Protein AF-A0A2G6PNY5-F1 (afdb_monomer)

Solvent-accessible surface area (backbone atoms only — not comparable to full-atom values): 5802 Å² total; per-residue (Å²): 132,73,42,40,84,68,61,80,79,79,86,78,82,91,45,68,38,98,87,72,46,75,49,80,64,41,85,72,45,71,56,76,54,90,47,68,38,48,81,36,48,38,33,32,37,40,56,40,100,84,73,51,72,46,80,49,76,49,76,50,75,43,76,65,81,76,75,84,81,82,76,76,85,76,84,73,79,89,76,77,75,81,77,78,128

pLDDT: mean 80.54, std 13.54, range [48.22, 96.31]

Nearest PDB structures (foldseek):
  2n6f-assembly1_A  TM=5.251E-01  e=1.465E-01  Homo sapiens
  8voh-assembly1_B  TM=4.905E-01  e=1.032E+00  Homo sapiens
  4lso-assembly1_A  TM=4.110E-01  e=1.634E+00  Bartonella quintana JK 31
  4mei-assembly1_A-2  TM=3.709E-01  e=1.941E+00  Bartonella tribocorum CIP 105476

Secondary structure (DSSP, 8-state):
--SGGGPPPPPPPP-B-TTSPBP-PEEEE----SSSSEEEEEEEEEE-TT--EEEEEEEEEEPP-PPP------SS-TT------

Mean predicted aligned error: 11.15 Å

Foldseek 3Di:
DQLQVVDDDDDDDFDAAPVRDTWDWDWDDWARDPDQWDKTKTWTWTAHPVGDIDIDMDIDTGDDPDDDDDDDPPPDPPDPPPPDD

Structure (mmCIF, N/CA/C/O backbone):
data_AF-A0A2G6PNY5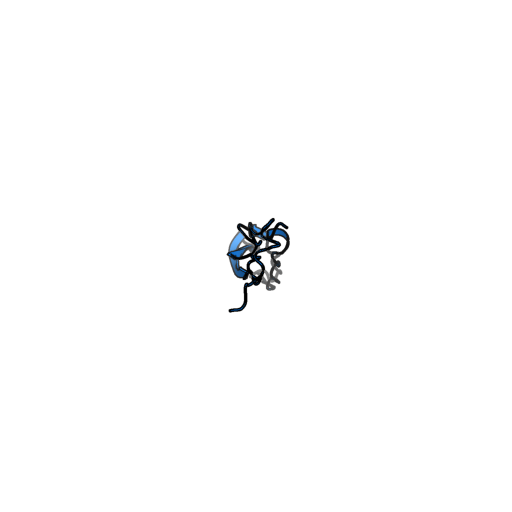-F1
#
_entry.id   AF-A0A2G6PNY5-F1
#
loop_
_atom_site.group_PDB
_atom_site.id
_atom_site.type_symbol
_atom_site.label_atom_id
_atom_site.label_alt_id
_atom_site.label_comp_id
_atom_site.label_asym_id
_atom_site.label_entity_id
_atom_site.label_seq_id
_atom_site.pdbx_PDB_ins_code
_atom_site.Cartn_x
_atom_site.Cartn_y
_atom_site.Cartn_z
_atom_site.occupancy
_atom_site.B_iso_or_equiv
_atom_site.auth_seq_id
_atom_site.auth_comp_id
_atom_site.auth_asym_id
_atom_site.auth_atom_id
_atom_site.pdbx_PDB_model_num
ATOM 1 N N . MET A 1 1 ? -5.794 -5.389 21.792 1.00 51.09 1 MET A N 1
ATOM 2 C CA . MET A 1 1 ? -5.488 -6.020 20.494 1.00 51.09 1 MET A CA 1
ATOM 3 C C . MET A 1 1 ? -5.118 -4.888 19.567 1.00 51.09 1 MET A C 1
ATOM 5 O O . MET A 1 1 ? -5.959 -4.022 19.377 1.00 51.09 1 MET A O 1
ATOM 9 N N . ASP A 1 2 ? -3.866 -4.827 19.122 1.00 60.47 2 ASP A N 1
ATOM 10 C CA . ASP A 1 2 ? -3.453 -3.834 18.131 1.00 60.47 2 ASP A CA 1
ATOM 11 C C . ASP A 1 2 ? -4.029 -4.253 16.773 1.00 60.47 2 ASP A C 1
ATOM 13 O O . ASP A 1 2 ? -3.922 -5.408 16.358 1.00 60.47 2 ASP A O 1
ATOM 17 N N . CYS A 1 3 ? -4.738 -3.341 16.126 1.00 65.94 3 CYS A N 1
ATOM 18 C CA . CYS A 1 3 ? -5.403 -3.594 14.857 1.00 65.94 3 CYS A CA 1
ATOM 19 C C . CYS A 1 3 ? -4.423 -3.418 13.684 1.00 65.94 3 CYS A C 1
ATOM 21 O O . CYS A 1 3 ? -4.730 -3.836 12.570 1.00 65.94 3 CYS A O 1
ATOM 23 N N . ALA A 1 4 ? -3.225 -2.871 13.938 1.00 64.69 4 ALA A N 1
ATOM 24 C CA . ALA A 1 4 ? -2.158 -2.737 12.949 1.00 64.69 4 ALA A CA 1
ATOM 25 C C . ALA A 1 4 ? -1.645 -4.112 12.517 1.00 64.69 4 ALA A C 1
ATOM 27 O O . ALA A 1 4 ? -1.427 -4.346 11.332 1.00 64.69 4 ALA A O 1
ATOM 28 N N . ASP A 1 5 ? -1.566 -5.058 13.454 1.00 66.38 5 ASP A N 1
ATOM 29 C CA . ASP A 1 5 ? -1.155 -6.440 13.183 1.00 66.38 5 ASP A CA 1
ATOM 30 C C . ASP A 1 5 ? -2.217 -7.242 12.411 1.00 66.38 5 ASP A C 1
ATOM 32 O O . ASP A 1 5 ? -1.942 -8.326 11.898 1.00 66.38 5 ASP A O 1
ATOM 36 N N . LYS A 1 6 ? -3.450 -6.725 12.327 1.00 6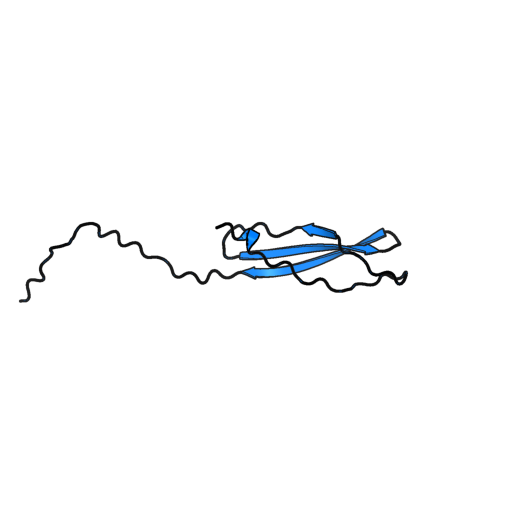7.75 6 LYS A N 1
ATOM 37 C CA . LYS A 1 6 ? -4.529 -7.289 11.502 1.00 67.75 6 LYS A CA 1
ATOM 38 C C . LYS A 1 6 ? -4.550 -6.714 10.086 1.00 67.75 6 LYS A C 1
ATOM 40 O O . LYS A 1 6 ? -5.330 -7.205 9.270 1.00 67.75 6 LYS A O 1
ATOM 45 N N . ALA A 1 7 ? -3.740 -5.696 9.783 1.00 76.81 7 ALA A N 1
ATOM 46 C CA . ALA A 1 7 ? -3.678 -5.132 8.445 1.00 76.81 7 ALA A CA 1
ATOM 47 C C . ALA A 1 7 ? -3.208 -6.203 7.451 1.00 76.81 7 ALA A C 1
ATOM 49 O O . ALA A 1 7 ? -2.125 -6.776 7.577 1.00 76.81 7 ALA A O 1
ATOM 50 N N . VAL A 1 8 ? -4.027 -6.468 6.437 1.00 83.06 8 VAL A N 1
ATOM 51 C CA . VAL A 1 8 ? -3.691 -7.418 5.379 1.00 83.06 8 VAL A CA 1
ATOM 52 C C . VAL A 1 8 ? -2.751 -6.726 4.396 1.00 83.06 8 VAL A C 1
ATOM 54 O O . VAL A 1 8 ? -3.053 -5.637 3.896 1.00 83.06 8 VAL A O 1
ATOM 57 N N . LYS A 1 9 ? -1.596 -7.347 4.138 1.00 85.69 9 LYS A N 1
ATOM 58 C CA . LYS A 1 9 ? -0.669 -6.913 3.088 1.00 85.69 9 LYS A CA 1
ATOM 59 C C . LYS A 1 9 ? -1.264 -7.282 1.720 1.00 85.69 9 LYS A C 1
ATOM 61 O O . LYS A 1 9 ? -1.644 -8.441 1.547 1.00 85.69 9 LYS A O 1
ATOM 66 N N . PRO A 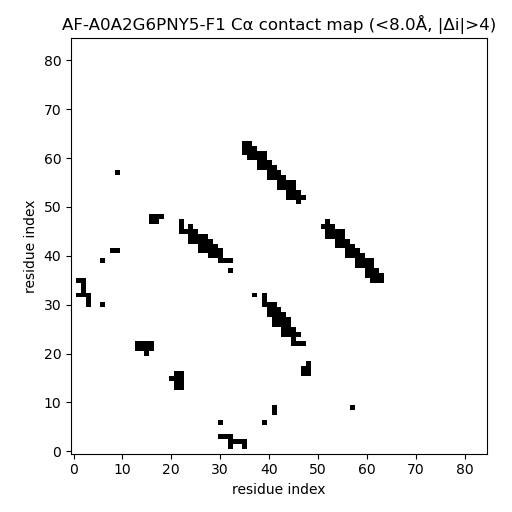1 10 ? -1.348 -6.349 0.757 1.00 87.69 10 PRO A N 1
ATOM 67 C CA . PRO A 1 10 ? -1.880 -6.652 -0.566 1.00 87.69 10 PRO A CA 1
ATOM 68 C C . PRO A 1 10 ? -0.955 -7.590 -1.348 1.00 87.69 10 PRO A C 1
ATOM 70 O O . PRO A 1 10 ? 0.266 -7.582 -1.166 1.00 87.69 10 PRO A O 1
ATOM 73 N N . THR A 1 11 ? -1.542 -8.371 -2.256 1.00 91.44 11 THR A N 1
ATOM 74 C CA . THR A 1 11 ? -0.792 -9.069 -3.305 1.00 91.44 11 THR A CA 1
ATOM 75 C C . THR A 1 11 ? -0.320 -8.041 -4.324 1.00 91.44 11 THR A C 1
ATOM 77 O O . THR A 1 11 ? -1.125 -7.273 -4.851 1.00 91.44 11 THR A O 1
ATOM 80 N N . LEU A 1 12 ? 0.986 -8.007 -4.573 1.00 91.31 12 LEU A N 1
ATOM 81 C CA . LEU A 1 12 ? 1.594 -7.046 -5.485 1.00 91.31 12 LEU A CA 1
ATOM 82 C C . LEU A 1 12 ? 1.470 -7.533 -6.932 1.00 91.31 12 LEU A C 1
ATOM 84 O O . LEU A 1 12 ? 1.603 -8.736 -7.167 1.00 91.31 12 LEU A O 1
ATOM 88 N N . PRO A 1 13 ? 1.214 -6.631 -7.894 1.00 89.81 13 PRO A N 1
ATOM 89 C CA . PRO A 1 13 ? 1.299 -6.973 -9.304 1.00 89.81 13 PRO A CA 1
ATOM 90 C C . PRO A 1 13 ? 2.752 -7.258 -9.705 1.00 89.81 13 PRO A C 1
ATOM 92 O O . PRO A 1 13 ? 3.680 -6.614 -9.218 1.00 89.81 13 PRO A O 1
ATOM 95 N N . THR A 1 14 ? 2.936 -8.184 -10.644 1.00 91.81 14 THR A N 1
ATOM 96 C CA . THR A 1 14 ? 4.208 -8.337 -11.355 1.00 91.81 14 THR A CA 1
ATOM 97 C C . THR A 1 14 ? 4.358 -7.178 -12.333 1.00 91.81 14 THR A C 1
ATOM 99 O O . THR A 1 14 ? 3.498 -6.966 -13.191 1.00 91.81 14 THR A O 1
ATOM 102 N N . VAL A 1 15 ? 5.440 -6.418 -12.184 1.00 90.50 15 VAL A N 1
ATOM 103 C CA . VAL A 1 15 ? 5.788 -5.302 -13.065 1.00 90.50 15 VAL A CA 1
ATOM 104 C C . VAL A 1 15 ? 7.143 -5.607 -13.685 1.00 90.50 15 VAL A C 1
ATOM 106 O O . VAL A 1 15 ? 8.121 -5.798 -12.966 1.00 90.50 15 VAL A O 1
ATOM 109 N N . ASN A 1 16 ? 7.199 -5.660 -15.013 1.00 91.81 16 ASN A N 1
ATOM 110 C CA . ASN A 1 16 ? 8.447 -5.784 -15.758 1.00 91.81 16 ASN A CA 1
ATOM 111 C C . ASN A 1 16 ? 8.928 -4.398 -16.196 1.00 91.81 16 ASN A C 1
ATOM 113 O O . ASN A 1 16 ? 8.122 -3.560 -16.606 1.00 91.81 16 ASN A O 1
ATOM 117 N N . ASP A 1 17 ? 10.233 -4.166 -16.114 1.00 89.25 17 ASP A N 1
ATOM 118 C CA . ASP A 1 17 ? 10.861 -2.951 -16.620 1.00 89.25 17 ASP A CA 1
ATOM 119 C C . ASP A 1 17 ? 11.065 -2.995 -18.147 1.00 89.25 17 ASP A C 1
ATOM 121 O O . ASP A 1 17 ? 10.843 -4.006 -18.822 1.00 89.25 17 ASP A O 1
ATOM 125 N N . ALA A 1 18 ? 11.528 -1.875 -18.707 1.00 88.75 18 ALA A N 1
ATOM 126 C CA . ALA A 1 18 ? 11.893 -1.782 -20.119 1.00 88.75 18 ALA A CA 1
ATOM 127 C C . ALA A 1 18 ? 13.136 -2.622 -20.490 1.00 88.75 18 ALA A C 1
ATOM 129 O O . ALA A 1 18 ? 13.362 -2.883 -21.671 1.00 88.75 18 ALA A O 1
ATOM 130 N N . CYS A 1 19 ? 13.927 -3.057 -19.504 1.00 89.44 19 CYS A N 1
ATOM 131 C CA . CYS A 1 19 ? 15.048 -3.981 -19.675 1.00 89.44 19 CYS A CA 1
ATOM 132 C C . CYS A 1 19 ? 14.594 -5.457 -19.740 1.00 89.44 19 CYS A C 1
ATOM 134 O O . CYS A 1 19 ? 15.414 -6.332 -20.018 1.00 89.44 19 CYS A O 1
ATOM 136 N N . GLY A 1 20 ? 13.304 -5.739 -19.523 1.00 89.12 20 GLY A N 1
ATOM 137 C CA . GLY A 1 20 ? 12.734 -7.086 -19.494 1.00 89.12 20 GLY A CA 1
ATOM 138 C C . GLY A 1 20 ? 12.881 -7.805 -18.149 1.00 89.12 20 GLY A C 1
ATOM 139 O O . GLY A 1 20 ? 12.518 -8.977 -18.051 1.00 89.12 20 GLY A O 1
ATOM 140 N N . ASN A 1 21 ? 13.378 -7.131 -17.111 1.00 90.19 21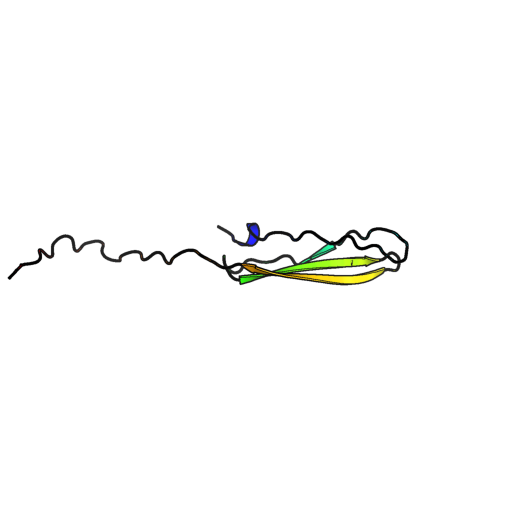 ASN A N 1
ATOM 141 C CA . ASN A 1 21 ? 13.520 -7.694 -15.772 1.00 90.19 21 ASN A CA 1
ATOM 142 C C . ASN A 1 21 ? 12.247 -7.472 -14.955 1.00 90.19 21 ASN A C 1
ATOM 144 O O . ASN A 1 21 ? 11.579 -6.448 -15.076 1.00 90.19 21 ASN A O 1
ATOM 148 N N . GLU A 1 22 ? 11.911 -8.427 -14.092 1.00 92.06 22 GLU A N 1
ATOM 149 C CA . GLU A 1 22 ? 10.850 -8.237 -13.103 1.00 92.06 22 GLU A CA 1
ATOM 150 C C . GLU A 1 22 ? 11.348 -7.338 -11.961 1.00 92.06 22 GLU A C 1
ATOM 152 O O . GLU A 1 22 ? 12.394 -7.595 -11.359 1.00 92.06 22 GLU A O 1
ATOM 157 N N . ILE A 1 23 ? 10.597 -6.279 -11.659 1.00 93.12 23 ILE A N 1
ATOM 158 C CA . ILE A 1 23 ? 10.923 -5.331 -10.596 1.00 93.12 23 ILE A CA 1
ATOM 159 C C . ILE A 1 23 ? 10.459 -5.907 -9.260 1.00 93.12 23 ILE A C 1
ATOM 161 O O . ILE A 1 23 ? 9.290 -6.250 -9.091 1.00 93.12 23 ILE A O 1
ATOM 165 N N . THR A 1 24 ? 11.361 -5.945 -8.276 1.00 92.81 24 THR A N 1
ATOM 166 C CA . THR A 1 24 ? 10.994 -6.252 -6.888 1.00 92.81 24 THR A CA 1
ATOM 167 C C . THR A 1 24 ? 10.604 -4.963 -6.152 1.00 92.81 24 THR A C 1
ATOM 169 O O . THR A 1 24 ? 11.493 -4.184 -5.791 1.00 92.81 24 THR A O 1
ATOM 172 N N . PRO A 1 25 ? 9.307 -4.718 -5.889 1.00 92.94 25 PRO A N 1
ATOM 173 C CA . PRO A 1 25 ? 8.858 -3.508 -5.206 1.00 92.94 25 PRO A CA 1
ATOM 174 C C . PRO A 1 25 ? 9.388 -3.403 -3.776 1.00 92.94 25 PRO A C 1
ATOM 176 O O . PRO A 1 25 ? 9.366 -4.367 -3.007 1.00 92.94 25 PRO A O 1
ATOM 179 N N . GLN A 1 26 ? 9.784 -2.192 -3.394 1.00 93.56 26 GLN A N 1
ATOM 180 C CA . GLN A 1 26 ? 10.235 -1.866 -2.046 1.00 93.56 26 GLN A CA 1
ATOM 181 C C . GLN A 1 26 ? 9.088 -1.286 -1.221 1.00 93.56 26 GLN A C 1
ATOM 183 O O . GLN A 1 26 ? 8.354 -0.413 -1.678 1.00 93.56 26 GLN A O 1
ATOM 188 N N . LEU A 1 27 ? 8.915 -1.767 0.012 1.00 93.56 27 LEU A N 1
ATOM 189 C CA . LEU A 1 27 ? 7.907 -1.221 0.920 1.00 93.56 27 LEU A CA 1
ATOM 190 C C . LEU A 1 27 ? 8.337 0.174 1.389 1.00 93.56 27 LEU A C 1
ATOM 192 O O . LEU A 1 27 ? 9.344 0.307 2.081 1.00 93.56 27 LEU A O 1
ATOM 196 N N . LYS A 1 28 ? 7.533 1.189 1.074 1.00 93.19 28 LYS A N 1
ATOM 197 C CA . LYS A 1 28 ? 7.764 2.579 1.482 1.00 93.19 28 LYS A CA 1
ATOM 198 C C . LYS A 1 28 ? 6.988 2.943 2.740 1.00 93.19 28 LYS A C 1
ATOM 200 O O . LYS A 1 28 ? 7.521 3.573 3.650 1.00 93.19 28 LYS A O 1
ATOM 205 N N . THR A 1 29 ? 5.719 2.554 2.816 1.00 90.44 29 THR A N 1
ATOM 206 C CA . THR A 1 29 ? 4.856 2.872 3.961 1.00 90.44 29 THR A CA 1
ATOM 207 C C . THR A 1 29 ? 3.895 1.727 4.236 1.00 90.44 29 THR A C 1
ATOM 209 O O . THR A 1 29 ? 3.372 1.105 3.310 1.00 90.44 29 THR A O 1
ATOM 212 N N . LYS A 1 30 ? 3.679 1.450 5.525 1.00 88.00 30 LYS A N 1
ATOM 213 C CA . LYS A 1 30 ? 2.679 0.498 6.013 1.00 88.00 30 LYS A CA 1
ATOM 214 C C . LYS A 1 30 ? 1.638 1.224 6.872 1.00 88.00 30 LYS A C 1
ATOM 216 O O . LYS A 1 30 ? 1.997 2.224 7.501 1.00 88.00 30 LYS A O 1
ATOM 221 N N . PRO A 1 31 ? 0.408 0.698 6.977 1.00 83.38 31 PRO A N 1
ATOM 222 C CA . PRO A 1 31 ? -0.612 1.288 7.828 1.00 83.38 31 PRO A CA 1
ATOM 223 C C . PRO A 1 31 ? -0.171 1.308 9.297 1.00 83.38 31 PRO A C 1
ATOM 225 O O . PRO A 1 31 ? 0.356 0.319 9.813 1.00 83.38 31 PRO A O 1
ATOM 228 N N . THR A 1 32 ? -0.430 2.416 9.985 1.00 73.88 32 THR A N 1
ATOM 229 C CA . THR A 1 32 ? -0.415 2.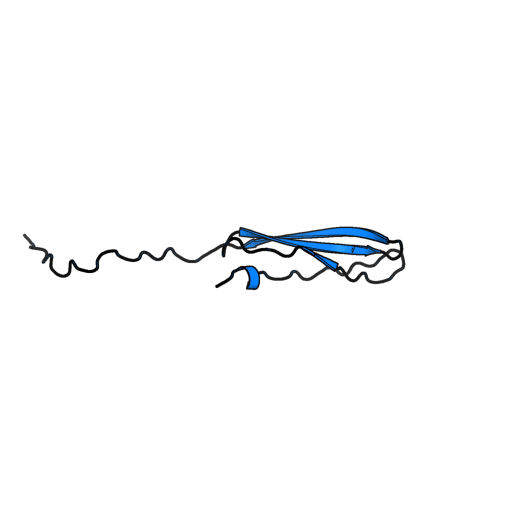502 11.448 1.00 73.88 32 THR A CA 1
ATOM 230 C C . THR A 1 32 ? -1.866 2.489 11.912 1.00 73.88 32 THR A C 1
ATOM 232 O O . THR A 1 32 ? -2.640 3.384 11.575 1.00 73.88 32 THR A O 1
ATOM 235 N N . ALA A 1 33 ? -2.298 1.448 12.626 1.00 62.47 33 ALA A N 1
ATOM 236 C CA . ALA A 1 33 ? -3.691 1.407 13.054 1.00 62.47 33 ALA A CA 1
ATOM 237 C C . ALA A 1 33 ? -3.945 2.459 14.135 1.00 62.47 33 ALA A C 1
ATOM 239 O O . ALA A 1 33 ? -3.428 2.362 15.244 1.00 62.47 33 ALA A O 1
ATOM 240 N N . ALA A 1 34 ? -4.780 3.445 13.817 1.00 55.56 34 ALA A N 1
ATOM 241 C CA . ALA A 1 34 ? -5.310 4.379 14.806 1.00 55.56 34 ALA A CA 1
ATOM 242 C C . ALA A 1 34 ? -6.488 3.769 15.601 1.00 55.56 34 ALA A C 1
ATOM 244 O O . ALA A 1 34 ? -6.741 4.155 16.739 1.00 55.56 34 ALA A O 1
ATOM 245 N N . SER A 1 35 ? -7.187 2.785 15.022 1.00 60.31 35 SER A N 1
ATOM 246 C CA . SER A 1 35 ? -8.321 2.065 15.615 1.00 60.31 35 SER A CA 1
ATOM 247 C C . SER A 1 35 ? -8.617 0.784 14.818 1.00 60.31 35 SER A C 1
ATOM 249 O O . SER A 1 35 ? -8.171 0.640 13.682 1.00 60.31 35 SER A O 1
ATOM 251 N N . CYS A 1 36 ? -9.389 -0.155 15.381 1.00 68.31 36 CYS A N 1
ATOM 252 C CA . CYS A 1 36 ? -9.861 -1.359 14.663 1.00 68.31 36 CYS A CA 1
ATOM 253 C C . CYS A 1 36 ? -10.848 -1.065 13.526 1.00 68.31 36 CYS A C 1
ATOM 255 O O . CYS A 1 36 ? -11.268 -1.988 12.836 1.00 68.31 36 CYS A O 1
ATOM 257 N N . GLY A 1 37 ? -11.172 0.208 13.310 1.00 72.25 37 GLY A N 1
ATOM 258 C CA . GLY A 1 37 ? -11.740 0.712 12.073 1.00 72.25 37 GLY A CA 1
ATOM 259 C C . GLY A 1 37 ? -10.923 1.891 11.547 1.00 72.25 37 GLY A C 1
ATOM 260 O O . GLY A 1 37 ? -10.294 2.607 12.329 1.00 72.25 37 GLY A O 1
ATOM 261 N N . GLY A 1 38 ? -10.925 2.092 10.233 1.00 78.56 38 GLY A N 1
ATOM 262 C CA . GLY A 1 38 ? -10.251 3.211 9.574 1.00 78.56 38 GLY A CA 1
ATOM 263 C C . GLY A 1 38 ? -9.649 2.861 8.215 1.00 78.56 38 GLY A C 1
ATOM 264 O O . GLY A 1 38 ? -9.711 1.721 7.754 1.00 78.56 38 GLY A O 1
ATOM 265 N N . THR A 1 39 ? -9.076 3.871 7.565 1.00 84.56 39 THR A N 1
ATOM 266 C CA . THR A 1 39 ? -8.392 3.729 6.276 1.00 84.56 39 THR A CA 1
ATOM 267 C C . THR A 1 39 ? -6.988 3.169 6.479 1.00 84.56 39 THR A C 1
ATOM 269 O O . THR A 1 39 ? -6.199 3.714 7.245 1.00 84.56 39 THR A O 1
ATOM 272 N N . MET A 1 40 ? -6.678 2.095 5.763 1.00 86.31 40 MET A N 1
ATOM 273 C CA . MET A 1 40 ? -5.370 1.459 5.704 1.00 86.31 40 MET A CA 1
ATOM 274 C C . MET A 1 40 ? -4.728 1.773 4.356 1.00 86.31 40 MET A C 1
ATOM 276 O O . MET A 1 40 ? -5.355 1.583 3.314 1.00 86.31 40 MET A O 1
ATOM 280 N N . GLU A 1 41 ? -3.475 2.215 4.371 1.00 89.56 41 GLU A N 1
ATOM 281 C CA . GLU A 1 41 ? -2.716 2.547 3.166 1.00 89.56 41 GLU A CA 1
ATOM 282 C C . GLU A 1 41 ? -1.373 1.814 3.146 1.00 89.56 41 GLU A C 1
ATOM 284 O O . GLU A 1 41 ? -0.595 1.868 4.101 1.00 89.56 41 GLU A O 1
ATOM 289 N N . TRP A 1 42 ? -1.105 1.131 2.035 1.00 91.31 42 TRP A N 1
ATOM 290 C CA . TRP A 1 42 ? 0.195 0.556 1.721 1.00 91.31 42 TRP A CA 1
ATOM 291 C C . TRP A 1 42 ? 0.801 1.281 0.530 1.00 91.31 42 TRP A C 1
ATOM 293 O O . TRP A 1 42 ? 0.139 1.424 -0.496 1.00 91.31 42 TRP A O 1
ATOM 303 N N . VAL A 1 43 ? 2.070 1.670 0.644 1.00 94.44 43 VAL A N 1
ATOM 304 C CA . VAL A 1 43 ? 2.810 2.307 -0.450 1.00 94.44 43 VAL A CA 1
ATOM 305 C C . VAL A 1 43 ? 4.047 1.484 -0.765 1.00 94.44 43 VAL A C 1
ATOM 307 O O . VAL A 1 43 ? 4.843 1.178 0.130 1.00 94.44 43 VAL A O 1
ATOM 310 N N . PHE A 1 44 ? 4.206 1.142 -2.039 1.00 95.94 44 PHE A N 1
ATOM 311 C CA . PHE A 1 44 ? 5.355 0.422 -2.575 1.00 95.94 44 PHE A CA 1
ATOM 312 C C . PHE A 1 44 ? 6.019 1.238 -3.676 1.00 95.94 44 PHE A C 1
ATOM 314 O O . PHE A 1 44 ? 5.326 1.827 -4.495 1.00 95.94 44 PHE A O 1
ATOM 321 N N . THR A 1 45 ? 7.344 1.239 -3.728 1.00 96.31 45 THR A N 1
ATOM 322 C CA . THR A 1 45 ? 8.114 1.897 -4.786 1.00 96.31 45 THR A CA 1
ATOM 323 C C . THR A 1 45 ? 8.666 0.846 -5.739 1.00 96.31 45 THR A C 1
ATOM 325 O O . THR A 1 45 ? 9.305 -0.115 -5.308 1.00 96.31 45 THR A O 1
ATOM 328 N N . TYR A 1 46 ? 8.414 1.036 -7.029 1.00 94.12 46 TYR A N 1
ATOM 329 C CA . TYR A 1 46 ? 8.997 0.270 -8.124 1.00 94.12 46 TYR A CA 1
ATOM 330 C C . TYR A 1 46 ? 10.105 1.111 -8.743 1.00 94.12 46 TYR A C 1
ATOM 332 O O . TYR A 1 46 ? 9.844 2.241 -9.146 1.00 94.12 46 TYR A O 1
ATOM 340 N N . GLU A 1 47 ? 11.320 0.578 -8.797 1.00 94.44 47 GLU A N 1
ATOM 341 C CA . GLU A 1 47 ? 12.478 1.223 -9.416 1.00 94.44 47 GLU A CA 1
ATOM 342 C C . GLU A 1 47 ? 12.944 0.378 -10.603 1.00 94.44 47 GLU A C 1
ATOM 344 O O . GLU A 1 47 ? 13.070 -0.841 -10.476 1.00 94.44 47 GLU A O 1
ATOM 349 N N . ASP A 1 48 ? 13.137 1.011 -11.759 1.00 91.75 48 ASP A N 1
ATOM 350 C CA . ASP A 1 48 ? 13.606 0.344 -12.972 1.00 91.75 48 ASP A CA 1
ATOM 351 C C . ASP A 1 48 ? 15.144 0.299 -13.070 1.00 91.75 48 ASP A C 1
ATOM 353 O O . ASP A 1 48 ? 15.871 0.930 -12.302 1.00 91.75 48 ASP A O 1
ATOM 357 N N . CYS A 1 49 ? 15.654 -0.447 -14.054 1.00 89.19 49 CYS A N 1
ATOM 358 C CA . CYS A 1 49 ? 17.085 -0.570 -14.358 1.00 89.19 49 CYS A CA 1
ATOM 359 C C . CYS A 1 49 ? 17.799 0.756 -14.708 1.00 89.19 49 CYS A C 1
ATOM 361 O O . CYS A 1 49 ? 19.029 0.792 -14.750 1.00 89.19 49 CYS A O 1
ATOM 363 N N . ALA A 1 50 ? 17.049 1.820 -15.006 1.00 93.00 50 ALA A N 1
ATOM 364 C CA . ALA A 1 50 ? 17.548 3.157 -15.318 1.00 93.00 50 ALA A CA 1
ATOM 365 C C . ALA A 1 50 ? 17.359 4.138 -14.144 1.00 93.00 50 ALA A C 1
ATOM 367 O O . ALA A 1 50 ? 17.555 5.344 -14.314 1.00 93.00 50 ALA A O 1
ATOM 368 N N . ASN A 1 51 ? 17.020 3.624 -12.957 1.00 89.44 51 ASN A N 1
ATOM 369 C CA . ASN A 1 51 ? 16.735 4.365 -11.731 1.00 89.44 51 ASN A CA 1
ATOM 370 C C . ASN A 1 51 ? 15.523 5.310 -11.837 1.00 89.44 51 ASN A C 1
ATOM 372 O O . ASN A 1 51 ? 15.454 6.322 -11.133 1.00 89.44 51 ASN A O 1
ATOM 376 N N . HIS A 1 52 ? 14.544 5.015 -12.694 1.00 90.69 52 HIS A N 1
ATOM 377 C CA . HIS A 1 52 ? 13.239 5.662 -12.605 1.00 90.69 52 HIS A CA 1
ATOM 378 C C . HIS A 1 52 ? 12.389 4.969 -11.552 1.00 90.69 52 HIS A C 1
ATOM 380 O O . HIS A 1 52 ? 12.246 3.747 -11.553 1.00 90.69 52 HIS A O 1
ATOM 386 N N . SER A 1 53 ? 11.778 5.763 -10.677 1.00 93.81 53 SER A N 1
ATOM 387 C CA . SER A 1 53 ? 10.950 5.253 -9.589 1.00 93.81 53 SER A CA 1
ATOM 388 C C . SER A 1 53 ? 9.494 5.683 -9.741 1.00 93.81 53 SER A C 1
ATOM 390 O O . SER A 1 53 ? 9.206 6.836 -10.071 1.00 93.81 53 SER A O 1
ATOM 392 N N . HIS A 1 54 ? 8.568 4.777 -9.438 1.00 93.50 54 HIS A N 1
ATOM 393 C CA . HIS A 1 54 ? 7.146 5.081 -9.327 1.00 93.50 54 HIS A CA 1
ATOM 394 C C . HIS A 1 54 ? 6.540 4.439 -8.083 1.00 93.50 54 HIS A C 1
ATOM 396 O O . HIS A 1 54 ? 6.841 3.292 -7.748 1.00 93.50 54 HIS A O 1
ATOM 402 N N . ASP A 1 55 ? 5.664 5.179 -7.410 1.00 95.38 55 ASP A N 1
ATOM 403 C CA . ASP A 1 55 ? 4.962 4.687 -6.233 1.00 95.38 55 ASP A CA 1
ATOM 404 C C . ASP A 1 55 ? 3.618 4.073 -6.632 1.00 95.38 55 ASP A C 1
ATOM 406 O O . ASP A 1 55 ? 2.834 4.657 -7.376 1.00 95.38 55 ASP A O 1
ATOM 410 N N . TRP A 1 56 ? 3.334 2.901 -6.082 1.00 94.56 56 TRP A N 1
ATOM 411 C CA . TRP A 1 56 ? 2.046 2.235 -6.151 1.00 94.56 56 TRP A CA 1
ATOM 412 C C . TRP A 1 56 ? 1.399 2.252 -4.771 1.00 94.56 56 TRP A C 1
ATOM 414 O O . TRP A 1 56 ? 1.974 1.749 -3.798 1.00 94.56 56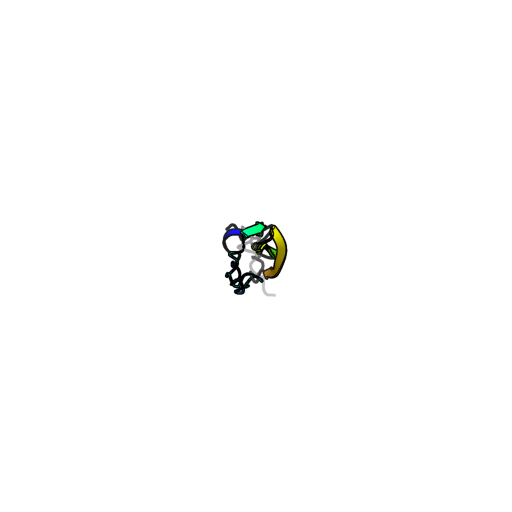 TRP A O 1
ATOM 424 N N . SER A 1 57 ? 0.200 2.822 -4.689 1.00 93.00 57 SER A N 1
ATOM 425 C CA . SER A 1 57 ? -0.588 2.879 -3.464 1.00 93.00 57 SER A CA 1
ATOM 426 C C . SER A 1 57 ? -1.760 1.902 -3.508 1.00 93.00 57 SER A C 1
ATOM 428 O O . SER A 1 57 ? -2.447 1.744 -4.518 1.00 93.00 57 SER A O 1
ATOM 430 N N . TYR A 1 58 ? -1.998 1.247 -2.374 1.00 91.44 58 TYR A N 1
ATOM 431 C CA . TYR A 1 58 ? -3.162 0.404 -2.146 1.00 91.44 58 TYR A CA 1
ATOM 432 C C . TYR A 1 58 ? -3.867 0.835 -0.868 1.00 91.44 58 TYR A C 1
ATOM 434 O O . TYR A 1 58 ? -3.330 0.693 0.235 1.00 91.44 58 TYR A O 1
ATOM 442 N N . THR A 1 59 ? -5.089 1.335 -1.032 1.00 89.88 59 THR A N 1
ATOM 443 C CA . THR A 1 59 ? -5.912 1.852 0.059 1.00 89.88 59 THR A CA 1
ATOM 444 C C . THR A 1 59 ? -7.159 0.999 0.228 1.00 89.88 59 THR A C 1
ATOM 446 O O . THR A 1 59 ? -7.864 0.712 -0.737 1.00 89.88 59 THR A O 1
ATOM 449 N N . TYR A 1 60 ? -7.457 0.617 1.465 1.00 86.75 60 TYR A N 1
ATOM 450 C CA . TYR A 1 60 ? -8.693 -0.074 1.819 1.00 86.75 60 TYR A CA 1
ATOM 451 C C . TYR A 1 60 ? -9.200 0.396 3.179 1.00 86.75 60 TYR A C 1
ATOM 453 O O . TYR A 1 60 ? -8.442 0.925 3.987 1.00 86.75 60 TYR A O 1
ATOM 461 N N . THR A 1 61 ? -10.487 0.209 3.448 1.00 84.94 61 THR A N 1
ATOM 462 C CA . THR A 1 61 ? -11.098 0.561 4.732 1.00 84.94 61 THR A CA 1
ATOM 463 C C . THR A 1 61 ? -11.366 -0.688 5.559 1.00 84.94 61 THR A C 1
ATOM 465 O O . THR A 1 61 ? -11.813 -1.716 5.048 1.00 84.94 61 THR A O 1
ATOM 468 N N . VAL A 1 62 ? -11.084 -0.600 6.855 1.00 81.31 62 VAL A N 1
ATOM 469 C CA . VAL A 1 62 ? -11.466 -1.606 7.845 1.00 81.31 62 VAL A CA 1
ATOM 470 C C . VAL A 1 62 ? -12.666 -1.071 8.609 1.00 81.31 62 VAL A C 1
ATOM 472 O O . VAL A 1 62 ? -12.610 0.020 9.173 1.00 81.31 62 VAL A O 1
ATOM 475 N N . ASP A 1 63 ? -13.745 -1.846 8.627 1.00 80.00 63 ASP A N 1
ATOM 476 C CA . ASP A 1 63 ? -14.930 -1.550 9.424 1.00 80.00 63 ASP A CA 1
ATOM 477 C C . ASP A 1 63 ? -14.891 -2.330 10.736 1.00 80.00 63 ASP A C 1
ATOM 479 O O . ASP A 1 63 ? -14.810 -3.563 10.734 1.00 80.00 63 ASP A O 1
ATOM 483 N N . ASP A 1 64 ? -15.072 -1.627 11.851 1.00 78.50 64 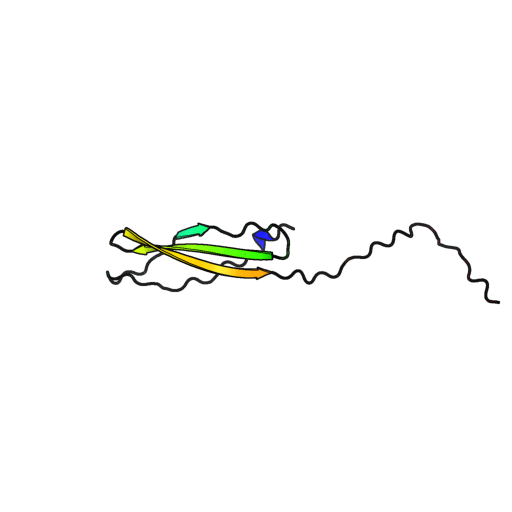ASP A N 1
ATOM 484 C CA . ASP A 1 64 ? -15.364 -2.278 13.121 1.00 78.50 64 ASP A CA 1
ATOM 485 C C . ASP A 1 64 ? -16.843 -2.704 13.155 1.00 78.50 64 ASP A C 1
ATOM 487 O O . ASP A 1 64 ? -17.756 -1.878 13.085 1.00 78.50 64 ASP A O 1
ATOM 491 N N . LYS A 1 65 ? -17.088 -4.017 13.226 1.00 80.19 65 LYS A N 1
ATOM 492 C CA . LYS A 1 65 ? -18.435 -4.606 13.348 1.00 80.19 65 LYS A CA 1
ATOM 493 C C . LYS A 1 65 ? -18.770 -5.023 14.782 1.00 80.19 65 LYS A C 1
ATOM 495 O O . LYS A 1 65 ? -19.794 -5.676 15.003 1.00 80.19 65 LYS A O 1
ATOM 500 N N . THR A 1 66 ? -17.924 -4.696 15.758 1.00 80.81 66 THR A N 1
ATOM 501 C CA . THR A 1 66 ? -18.202 -4.996 17.161 1.00 80.81 66 THR A CA 1
ATOM 502 C C . THR A 1 66 ? -19.428 -4.213 17.623 1.00 80.81 66 THR A C 1
ATOM 504 O O . THR A 1 66 ? -19.561 -3.006 17.421 1.00 80.81 66 THR A O 1
ATOM 507 N N . LYS A 1 67 ? -20.394 -4.926 18.212 1.00 78.94 67 LYS A N 1
ATOM 508 C CA . LYS A 1 67 ? -21.544 -4.272 18.839 1.00 78.94 67 LYS A CA 1
ATOM 509 C C . LYS A 1 67 ? -21.054 -3.495 20.064 1.00 78.94 67 LYS A C 1
ATOM 511 O O . LYS A 1 67 ? -20.180 -3.993 20.773 1.00 78.94 67 LYS A O 1
ATOM 516 N N . PRO A 1 68 ? -21.653 -2.337 20.369 1.00 77.62 68 PRO A N 1
ATOM 517 C CA . PRO A 1 68 ? -21.350 -1.635 21.603 1.00 77.62 68 PRO A CA 1
ATOM 518 C C . PRO A 1 68 ? -21.707 -2.520 22.800 1.00 77.62 68 PRO A C 1
ATOM 520 O O . PRO A 1 68 ? -22.832 -3.012 22.921 1.00 77.62 68 PRO A O 1
ATOM 523 N N . THR A 1 69 ? -20.747 -2.713 23.699 1.00 82.00 69 THR A N 1
ATOM 524 C CA . THR A 1 69 ? -20.994 -3.386 24.973 1.00 82.00 69 THR A CA 1
ATOM 525 C C . THR A 1 69 ? -21.612 -2.379 25.927 1.00 82.00 69 THR A C 1
ATOM 527 O O . THR A 1 69 ? -20.934 -1.481 26.426 1.00 82.00 69 THR A O 1
ATOM 530 N N . ILE A 1 70 ? -22.909 -2.520 26.192 1.00 82.56 70 ILE A N 1
ATOM 531 C CA . ILE A 1 70 ? -23.543 -1.787 27.284 1.00 82.56 70 ILE A CA 1
ATOM 532 C C . ILE A 1 70 ? -23.138 -2.490 28.576 1.00 82.56 70 ILE A C 1
ATOM 534 O O . ILE A 1 70 ? -23.629 -3.577 28.866 1.00 82.56 70 ILE A O 1
ATOM 538 N N . THR A 1 71 ? -22.244 -1.879 29.349 1.00 82.81 71 THR A N 1
ATOM 539 C CA . THR A 1 71 ? -21.976 -2.298 30.728 1.00 82.81 71 THR A CA 1
ATOM 540 C C . THR A 1 71 ? -23.064 -1.691 31.614 1.00 82.81 71 THR A C 1
ATOM 542 O O . THR A 1 71 ? -23.065 -0.471 31.799 1.00 82.81 71 THR A O 1
ATOM 545 N N . PRO A 1 72 ? -24.012 -2.477 32.160 1.00 79.88 72 PRO A N 1
ATOM 546 C CA . PRO A 1 72 ? -25.048 -1.923 33.016 1.00 79.88 72 PRO A CA 1
ATOM 547 C C . PRO A 1 72 ? -24.399 -1.366 34.284 1.00 79.88 72 PRO A C 1
ATOM 549 O O . PRO A 1 72 ? -23.710 -2.085 35.005 1.00 79.88 72 PRO A O 1
ATOM 552 N N . LEU A 1 73 ? -24.651 -0.093 34.591 1.00 73.81 73 LEU A N 1
ATOM 553 C CA . LEU A 1 73 ? -24.205 0.538 35.843 1.00 73.81 73 LEU A CA 1
ATOM 554 C C . LEU A 1 73 ? -25.004 0.049 37.069 1.00 73.81 73 LEU A C 1
ATOM 556 O O . LEU A 1 73 ? -24.760 0.467 38.198 1.00 73.81 73 LEU A O 1
ATOM 560 N N . TYR A 1 74 ? -25.955 -0.862 36.866 1.00 65.00 74 TYR A N 1
ATOM 561 C CA . TYR A 1 74 ? -26.735 -1.494 37.918 1.00 65.00 74 TYR A CA 1
ATOM 562 C C . TYR A 1 74 ? -25.891 -2.585 38.613 1.00 65.00 74 TYR A C 1
ATOM 564 O O . TYR A 1 74 ? -25.952 -3.772 38.309 1.00 65.00 74 TYR A O 1
ATOM 572 N N . ARG A 1 75 ? -25.086 -2.172 39.595 1.00 63.25 75 ARG A N 1
ATOM 573 C CA . ARG A 1 75 ? -24.489 -3.060 40.608 1.00 63.25 75 ARG A CA 1
ATOM 574 C C . ARG A 1 75 ? -25.215 -2.886 41.949 1.00 63.25 75 ARG A C 1
ATOM 576 O O . ARG A 1 75 ? -24.571 -2.592 42.949 1.00 63.25 75 ARG A O 1
ATOM 583 N N . GLY A 1 76 ? -26.548 -3.017 41.989 1.00 59.34 76 GLY A N 1
ATOM 584 C CA . GLY A 1 76 ? -27.211 -3.015 43.306 1.00 59.34 76 GLY A CA 1
ATOM 585 C C . GLY A 1 76 ? -28.715 -2.783 43.456 1.00 59.34 76 GLY A C 1
ATOM 586 O O . GLY A 1 76 ? -29.170 -2.824 44.589 1.00 59.34 76 GLY A O 1
ATOM 587 N N . ILE A 1 77 ? -29.529 -2.588 42.416 1.00 60.72 77 ILE A N 1
ATOM 588 C CA . ILE A 1 77 ? -31.000 -2.545 42.587 1.00 60.72 77 ILE A CA 1
ATOM 589 C C . ILE A 1 77 ? -31.657 -3.924 42.431 1.00 60.72 77 ILE A C 1
ATOM 591 O O . ILE A 1 77 ? -32.672 -4.087 41.763 1.00 60.72 77 ILE A O 1
ATOM 595 N N . SER A 1 78 ? -31.090 -4.945 43.073 1.00 57.22 78 SER A N 1
ATOM 596 C CA . SER A 1 78 ? -31.825 -6.173 43.369 1.00 57.22 78 SER A CA 1
ATOM 597 C C . SER A 1 78 ? -32.748 -5.886 44.557 1.00 57.22 78 SER A C 1
ATOM 599 O O . SER A 1 78 ? -32.331 -6.078 45.694 1.00 57.22 78 SER A O 1
ATOM 601 N N . SER A 1 79 ? -33.946 -5.345 44.291 1.00 57.97 79 SER A N 1
ATOM 602 C CA . SER A 1 79 ? -35.151 -5.359 45.158 1.00 57.97 79 SER A CA 1
ATOM 603 C C . SER A 1 79 ? -35.994 -4.075 45.048 1.00 57.97 79 SER A C 1
ATOM 605 O O . SER A 1 79 ? -36.371 -3.478 46.057 1.00 57.97 79 SER A O 1
ATOM 607 N N . LEU A 1 80 ? -36.385 -3.667 43.840 1.00 56.38 80 LEU A N 1
ATOM 608 C CA . LEU A 1 80 ? -37.673 -2.984 43.693 1.00 56.38 80 LEU A CA 1
ATOM 609 C C . LEU A 1 80 ? -38.675 -4.042 43.245 1.00 56.38 80 LEU A C 1
ATOM 611 O O . LEU A 1 80 ? -38.849 -4.306 42.063 1.00 56.38 80 LEU A O 1
ATOM 615 N N . LYS A 1 81 ? -39.255 -4.721 44.239 1.00 54.72 81 LYS A N 1
ATOM 616 C CA . LYS A 1 81 ? -40.387 -5.629 44.064 1.00 54.72 81 LYS A CA 1
ATOM 617 C C . LYS A 1 81 ? -41.497 -4.817 43.397 1.00 54.72 81 LYS A C 1
ATOM 619 O O . LYS A 1 81 ? -42.004 -3.879 44.012 1.00 54.72 81 LYS A O 1
ATOM 624 N N . GLU A 1 82 ? -41.833 -5.136 42.152 1.00 61.03 82 GLU A N 1
ATOM 625 C CA . GLU A 1 82 ? -42.988 -4.565 41.466 1.00 61.03 82 GLU A CA 1
ATOM 626 C C . GLU A 1 82 ? -44.211 -4.833 42.343 1.00 61.03 82 GLU A C 1
ATOM 628 O O . GLU A 1 82 ? -44.654 -5.969 42.524 1.00 61.03 82 GLU A O 1
ATOM 633 N N . ARG A 1 83 ? -44.715 -3.780 42.986 1.00 58.78 83 ARG A N 1
ATOM 634 C CA . ARG A 1 83 ? -45.993 -3.828 43.679 1.00 58.78 83 ARG A CA 1
ATOM 635 C C . ARG A 1 83 ? -47.039 -3.759 42.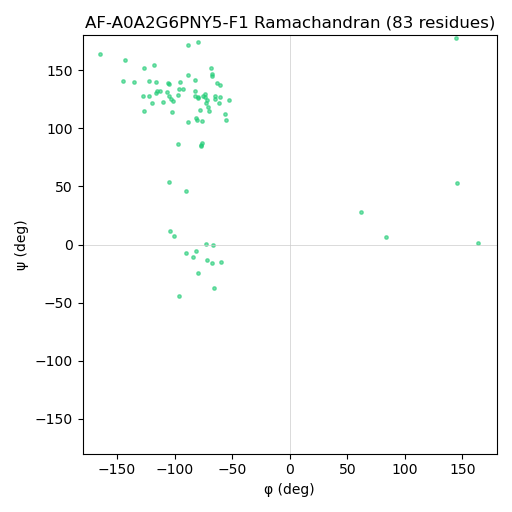572 1.00 58.78 83 ARG A C 1
ATOM 637 O O . ARG A 1 83 ? -47.417 -2.668 42.158 1.00 58.78 83 ARG A O 1
ATOM 644 N N . GLN A 1 84 ? -47.408 -4.923 42.034 1.00 52.88 84 GLN A N 1
ATOM 645 C CA . GLN A 1 84 ? -48.602 -5.036 41.207 1.00 52.88 84 GLN A CA 1
ATOM 646 C C . GLN A 1 84 ? -49.769 -4.452 42.007 1.00 52.88 84 GLN A C 1
ATOM 648 O O . GLN A 1 84 ? -49.970 -4.805 43.175 1.00 52.88 84 GLN A O 1
ATOM 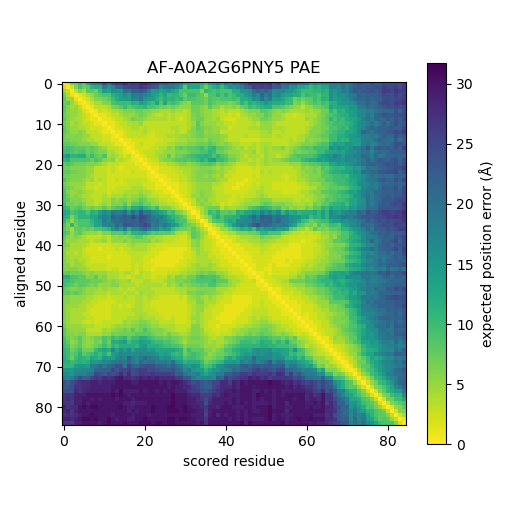653 N N . MET A 1 85 ? -50.425 -3.475 41.386 1.00 48.22 85 MET A N 1
ATOM 654 C CA . MET A 1 85 ? -51.731 -2.967 41.789 1.00 48.22 85 MET A CA 1
ATOM 655 C C . MET A 1 85 ? -52.794 -4.020 41.496 1.00 48.22 85 MET A C 1
ATOM 657 O O . MET A 1 85 ? -52.608 -4.764 40.504 1.00 48.22 85 MET A O 1
#

Sequence (85 aa):
MDCADKAVKPTLPTVNDACGNEITPQLKTKPTAASCGGTMEWVFTYEDCANHSHDWSYTYTVDDKTKPTITPLYRGISSLKERQM

Radius of gyration: 25.25 Å; Cα contacts (8 Å, |Δi|>4): 104; chains: 1; bounding box: 69×15×65 Å